Protein AF-A0A1R0XEU6-F1 (afdb_monomer)

Organism: NCBI:txid189426

Solvent-accessible surface area (backbone atoms only — not comparable to full-atom values): 3620 Å² total; per-residue (Å²): 130,71,71,57,38,81,41,68,46,69,69,59,49,51,52,41,43,76,75,70,50,63,75,76,46,73,45,71,27,90,91,45,73,94,39,60,28,40,29,27,68,56,43,72,70,52,53,50,55,52,51,54,57,52,55,71,52,70,81,108

Foldseek 3Di:
DDQKDKDQDPVLVVQCVVVVWDFPDKDADPVHRVTIITITGDDPVSVVSSVVVVVVVVVD

Mean predicted aligned error: 3.86 Å

Structure (mmCIF, N/CA/C/O backbone):
data_AF-A0A1R0XEU6-F1
#
_entry.id   AF-A0A1R0XEU6-F1
#
loop_
_atom_site.group_PDB
_atom_site.id
_atom_site.type_symbol
_atom_site.label_atom_id
_atom_site.label_alt_id
_atom_site.label_comp_id
_atom_site.label_asym_id
_atom_site.label_entity_id
_atom_site.label_seq_id
_atom_site.pdbx_PDB_ins_code
_atom_site.Cartn_x
_atom_site.Cartn_y
_atom_site.Cartn_z
_atom_site.occupancy
_atom_site.B_iso_or_equiv
_atom_site.auth_seq_id
_atom_site.auth_comp_id
_atom_site.auth_asym_id
_atom_site.auth_atom_id
_atom_site.pdbx_PDB_model_num
ATOM 1 N N . MET A 1 1 ? -11.918 15.199 -3.463 1.00 53.59 1 MET A N 1
ATOM 2 C CA . MET A 1 1 ? -11.028 14.335 -2.651 1.00 53.59 1 MET A CA 1
ATOM 3 C C . MET A 1 1 ? -10.548 13.180 -3.522 1.00 53.59 1 MET A C 1
ATOM 5 O O . MET A 1 1 ? -11.368 12.607 -4.229 1.00 53.59 1 MET A O 1
ATOM 9 N N . ASN A 1 2 ? -9.247 12.879 -3.548 1.00 75.19 2 ASN A N 1
ATOM 10 C CA . ASN A 1 2 ? -8.708 11.819 -4.409 1.00 75.19 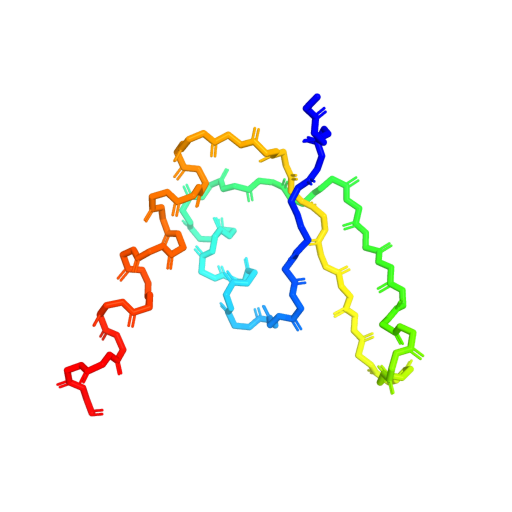2 ASN A CA 1
ATOM 11 C C . ASN A 1 2 ? -9.174 10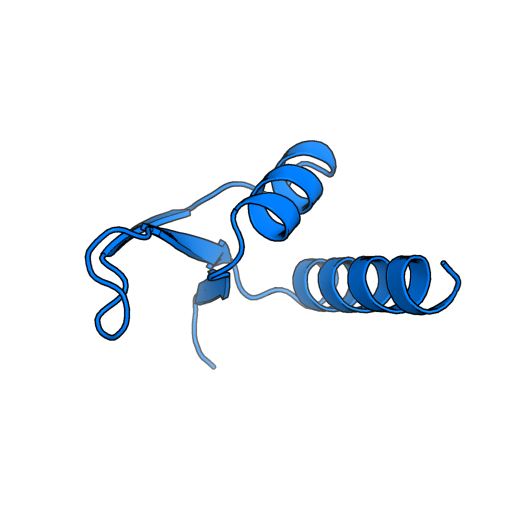.444 -3.892 1.00 75.19 2 ASN A C 1
ATOM 13 O O . ASN A 1 2 ? -8.933 10.131 -2.725 1.00 75.19 2 ASN A O 1
ATOM 17 N N . LYS A 1 3 ? -9.847 9.644 -4.736 1.00 90.75 3 LYS A N 1
ATOM 18 C CA . LYS A 1 3 ? -10.452 8.345 -4.357 1.00 90.75 3 LYS A CA 1
ATOM 19 C C . LYS A 1 3 ? -9.412 7.329 -3.874 1.00 90.75 3 LYS A C 1
ATOM 21 O O . LYS A 1 3 ? -9.705 6.489 -3.023 1.00 90.75 3 LYS A O 1
ATOM 26 N N . TYR A 1 4 ? -8.200 7.424 -4.417 1.00 95.31 4 TYR A N 1
ATOM 27 C CA . TYR A 1 4 ? -7.111 6.504 -4.135 1.00 95.31 4 TYR A CA 1
ATOM 28 C C . TYR A 1 4 ? -5.917 7.208 -3.504 1.00 95.31 4 TYR A C 1
ATOM 30 O O . TYR A 1 4 ? -5.591 8.343 -3.853 1.00 95.31 4 TYR A O 1
ATOM 38 N N . PHE A 1 5 ? -5.253 6.491 -2.605 1.00 96.06 5 PHE A N 1
ATOM 39 C CA . PHE A 1 5 ? -3.932 6.826 -2.103 1.00 96.06 5 PHE A CA 1
ATOM 40 C C . PHE A 1 5 ? -2.895 5.939 -2.792 1.00 96.06 5 PHE A C 1
ATOM 42 O O . PHE A 1 5 ? -3.109 4.733 -2.945 1.00 96.06 5 PHE A O 1
ATOM 49 N N . VAL A 1 6 ? -1.788 6.540 -3.228 1.00 96.31 6 VAL A N 1
ATOM 50 C CA . VAL A 1 6 ? -0.740 5.852 -3.990 1.00 96.31 6 VAL A CA 1
ATOM 51 C C . VAL A 1 6 ? 0.441 5.562 -3.078 1.00 96.31 6 VAL A C 1
ATOM 53 O O . VAL A 1 6 ? 1.094 6.477 -2.584 1.00 96.31 6 VAL A O 1
ATOM 56 N N . VAL A 1 7 ? 0.751 4.283 -2.902 1.00 95.94 7 VAL A N 1
ATOM 57 C CA . VAL A 1 7 ? 1.933 3.818 -2.176 1.00 95.94 7 VAL A CA 1
ATOM 58 C C . VAL A 1 7 ? 2.988 3.383 -3.189 1.00 95.94 7 VAL A C 1
ATOM 60 O O . VAL A 1 7 ? 2.723 2.555 -4.056 1.00 95.94 7 VAL A O 1
ATOM 63 N N . THR A 1 8 ? 4.197 3.933 -3.093 1.00 95.69 8 THR A N 1
ATOM 64 C CA . THR A 1 8 ? 5.326 3.604 -3.990 1.00 95.69 8 THR A CA 1
ATOM 65 C C . THR A 1 8 ? 6.319 2.619 -3.369 1.00 95.69 8 THR A C 1
ATOM 67 O O . THR A 1 8 ? 7.197 2.103 -4.057 1.00 95.69 8 THR A O 1
ATOM 70 N N . SER A 1 9 ? 6.194 2.354 -2.066 1.00 93.62 9 SER A N 1
ATOM 71 C CA . SER A 1 9 ? 7.041 1.423 -1.325 1.00 93.62 9 SER A CA 1
ATOM 72 C C . SER A 1 9 ? 6.351 0.071 -1.184 1.00 93.62 9 SER A C 1
ATOM 74 O O . SER A 1 9 ? 5.326 -0.041 -0.514 1.00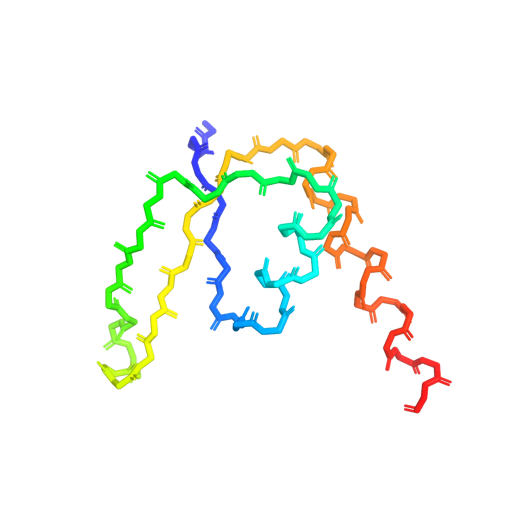 93.62 9 SER A O 1
ATOM 76 N N . GLN A 1 10 ? 6.947 -0.973 -1.762 1.00 93.94 10 GLN A N 1
ATOM 77 C CA . GLN A 1 10 ? 6.453 -2.347 -1.628 1.00 93.94 10 GLN A CA 1
ATOM 78 C C . GLN A 1 10 ? 6.398 -2.803 -0.163 1.00 93.94 10 GLN A C 1
ATOM 80 O O . GLN A 1 10 ? 5.481 -3.522 0.220 1.00 93.94 10 GLN A O 1
ATOM 85 N N . ARG A 1 11 ? 7.329 -2.337 0.682 1.00 94.38 11 ARG A N 1
ATOM 86 C CA . ARG A 1 11 ? 7.333 -2.654 2.118 1.00 94.38 11 ARG A CA 1
ATOM 87 C C . ARG A 1 11 ? 6.129 -2.044 2.838 1.00 94.38 11 ARG A C 1
ATOM 89 O O . ARG A 1 11 ? 5.481 -2.737 3.613 1.00 94.38 11 ARG A O 1
ATOM 96 N N . VAL A 1 12 ? 5.812 -0.778 2.551 1.00 95.94 12 VAL A N 1
ATOM 97 C CA . VAL A 1 12 ? 4.617 -0.113 3.106 1.00 95.94 12 VAL A CA 1
ATOM 98 C C . VAL A 1 12 ? 3.356 -0.814 2.605 1.00 95.94 12 VAL A C 1
ATOM 100 O O . VAL A 1 12 ? 2.471 -1.119 3.395 1.00 95.94 12 VAL A O 1
ATOM 103 N N . ALA A 1 13 ? 3.290 -1.142 1.312 1.00 96.88 13 ALA A N 1
ATOM 104 C CA . ALA A 1 13 ? 2.153 -1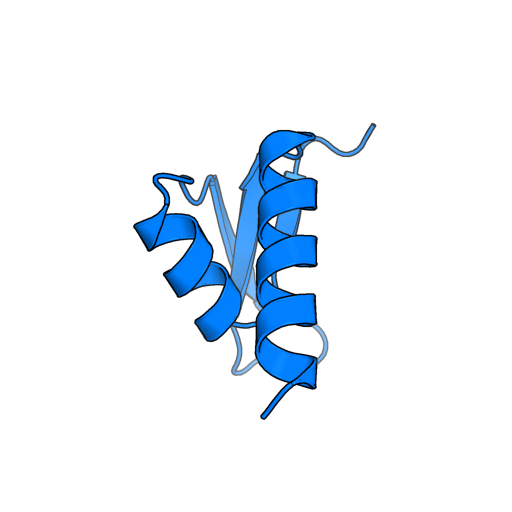.863 0.745 1.00 96.88 13 ALA A CA 1
ATOM 105 C C . ALA A 1 13 ? 1.943 -3.231 1.422 1.00 96.88 13 ALA A C 1
ATOM 107 O O . ALA A 1 13 ? 0.817 -3.558 1.784 1.00 96.88 13 ALA A O 1
ATOM 108 N N . GLY A 1 14 ? 3.020 -3.987 1.661 1.00 96.62 14 GLY A N 1
ATOM 109 C CA . GLY A 1 14 ? 2.965 -5.260 2.383 1.00 96.62 14 GLY A CA 1
ATOM 110 C C . GLY A 1 14 ? 2.490 -5.110 3.830 1.00 96.62 14 GLY A C 1
ATOM 111 O O . GLY A 1 14 ? 1.648 -5.885 4.276 1.00 96.62 14 GLY A O 1
ATOM 112 N N . HIS A 1 15 ? 2.958 -4.082 4.543 1.00 96.56 15 HIS A N 1
ATOM 113 C CA . HIS A 1 15 ? 2.484 -3.783 5.897 1.00 96.56 15 HIS A CA 1
ATOM 114 C C . HI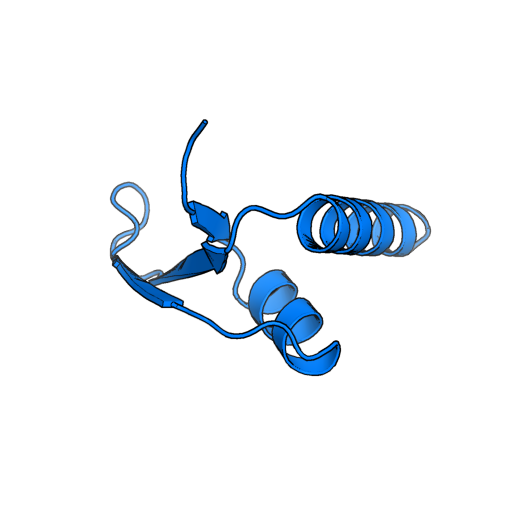S A 1 15 ? 0.978 -3.479 5.923 1.00 96.56 15 HIS A C 1
ATOM 116 O O . HIS A 1 15 ? 0.239 -4.064 6.712 1.00 96.56 15 HIS A O 1
ATOM 122 N N . LEU A 1 16 ? 0.508 -2.631 5.004 1.00 97.62 16 LEU A N 1
ATOM 123 C CA . LEU A 1 16 ? -0.911 -2.297 4.881 1.00 97.62 16 LEU A CA 1
ATOM 124 C C . LEU A 1 16 ? -1.754 -3.538 4.544 1.00 97.62 16 LEU A C 1
ATOM 126 O O . LEU A 1 16 ? -2.802 -3.764 5.147 1.00 97.62 16 LEU A O 1
ATOM 130 N N . MET A 1 17 ? -1.288 -4.388 3.630 1.00 97.75 17 MET A N 1
ATOM 131 C CA . MET A 1 17 ? -1.963 -5.657 3.345 1.00 97.75 17 MET A CA 1
ATOM 132 C C . MET A 1 17 ? -2.054 -6.551 4.588 1.00 97.75 17 MET A C 1
ATOM 134 O O . MET A 1 17 ? -3.116 -7.112 4.848 1.00 97.75 17 MET A O 1
ATOM 138 N N . GLY A 1 18 ? -0.989 -6.625 5.394 1.00 97.12 18 GLY A N 1
ATOM 139 C CA . GLY A 1 18 ? -0.978 -7.368 6.659 1.00 97.12 18 GLY A CA 1
ATOM 140 C C . GLY A 1 18 ? -1.984 -6.852 7.695 1.00 97.12 18 GLY A C 1
ATOM 141 O O . GLY A 1 18 ? -2.505 -7.632 8.483 1.00 97.12 18 GLY A O 1
ATOM 142 N N . GLN A 1 19 ? -2.323 -5.561 7.656 1.00 96.56 19 GLN A N 1
ATOM 143 C CA . GLN A 1 19 ? -3.361 -4.949 8.498 1.00 96.56 19 GLN A CA 1
ATOM 144 C C . GLN A 1 19 ? -4.784 -5.028 7.899 1.00 96.56 19 GLN A C 1
ATOM 146 O O . GLN A 1 19 ? -5.731 -4.446 8.441 1.00 96.56 19 GLN A O 1
ATOM 151 N N . GLY A 1 20 ? -4.952 -5.732 6.774 1.00 97.62 20 GLY A N 1
ATOM 152 C CA . GLY A 1 20 ? -6.241 -5.962 6.120 1.00 97.62 20 GLY A CA 1
ATOM 153 C C . GLY A 1 20 ? -6.644 -4.911 5.081 1.00 97.62 20 GLY A C 1
ATOM 154 O O . GLY A 1 20 ? -7.787 -4.922 4.616 1.00 97.62 20 GLY A O 1
ATOM 155 N N . PHE A 1 21 ? -5.751 -3.997 4.685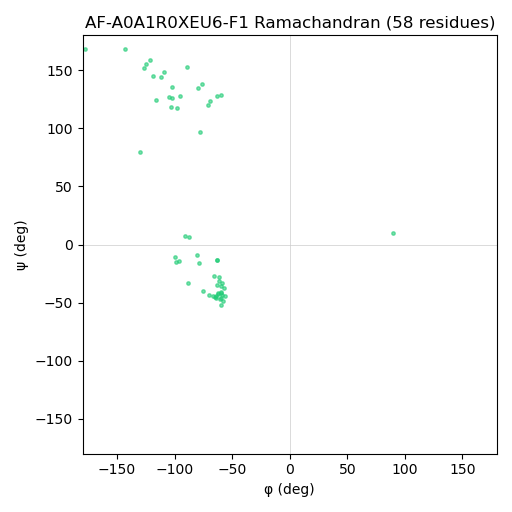 1.00 98.00 21 PHE A N 1
ATOM 156 C CA . PHE A 1 21 ? -6.032 -3.083 3.576 1.00 98.00 21 PHE A CA 1
ATOM 157 C C . PHE A 1 21 ? -5.911 -3.797 2.223 1.00 98.00 21 PHE A C 1
ATOM 159 O O . PHE A 1 21 ? -4.976 -4.551 1.970 1.00 98.00 21 PHE A O 1
ATOM 166 N N . VAL A 1 22 ? -6.843 -3.512 1.311 1.00 97.81 22 VAL A N 1
ATOM 167 C CA . VAL A 1 22 ? -6.916 -4.173 -0.002 1.00 97.81 22 VAL A CA 1
ATOM 168 C C . VAL A 1 22 ? -6.419 -3.243 -1.105 1.00 97.81 22 VAL A C 1
ATOM 170 O O . VAL A 1 22 ? -6.946 -2.137 -1.271 1.00 97.81 22 VAL A O 1
ATOM 173 N N . ILE A 1 23 ? -5.464 -3.726 -1.903 1.00 97.62 23 ILE A N 1
ATOM 174 C CA . ILE A 1 23 ? -5.009 -3.065 -3.130 1.00 97.62 23 ILE A CA 1
ATOM 175 C C . ILE A 1 23 ? -6.175 -2.992 -4.125 1.00 97.62 23 ILE A C 1
ATOM 177 O O . ILE A 1 23 ? -6.824 -3.988 -4.431 1.00 97.62 23 ILE A O 1
ATOM 181 N N . LYS A 1 24 ? -6.445 -1.795 -4.642 1.00 97.81 24 LYS A N 1
ATOM 182 C CA . LYS A 1 24 ? -7.482 -1.518 -5.649 1.00 97.81 24 LYS A CA 1
ATOM 183 C C . LYS A 1 24 ? -6.946 -1.492 -7.072 1.00 97.81 24 LYS A C 1
ATOM 185 O O . LYS A 1 24 ? -7.724 -1.551 -8.016 1.00 97.81 24 LYS A O 1
ATOM 190 N N . GLY A 1 25 ? -5.632 -1.418 -7.216 1.00 96.56 25 GLY A N 1
ATOM 191 C CA . GLY A 1 25 ? -4.948 -1.527 -8.489 1.00 96.56 25 GLY A CA 1
ATOM 192 C C . GLY A 1 25 ? -3.444 -1.442 -8.302 1.00 96.56 25 GLY A C 1
ATOM 193 O O . GLY A 1 25 ? -2.950 -1.040 -7.246 1.00 96.56 25 GLY A O 1
ATOM 194 N N . MET A 1 26 ? -2.723 -1.766 -9.364 1.00 96.00 26 MET A N 1
ATOM 195 C CA . MET A 1 26 ? -1.290 -1.528 -9.471 1.00 96.00 26 MET A CA 1
ATOM 196 C C . MET A 1 26 ? -1.008 -0.756 -10.751 1.00 96.00 26 MET A C 1
ATOM 198 O O . MET A 1 26 ? -1.759 -0.841 -11.721 1.00 96.00 26 MET A O 1
ATOM 202 N N . GLY A 1 27 ? 0.067 0.016 -10.745 1.00 94.44 27 GLY A N 1
ATOM 203 C CA . GLY A 1 27 ? 0.513 0.758 -11.914 1.00 94.44 27 GLY A CA 1
ATOM 204 C C . GLY A 1 27 ? 2.026 0.796 -11.990 1.00 94.44 27 GLY A C 1
ATOM 205 O O . GLY A 1 27 ? 2.724 0.476 -11.030 1.00 94.44 27 GLY A O 1
ATOM 206 N N . ARG A 1 28 ? 2.537 1.238 -13.135 1.00 94.56 28 ARG A N 1
ATOM 207 C CA . ARG A 1 28 ? 3.968 1.466 -13.321 1.00 94.56 28 ARG A CA 1
ATOM 208 C C . ARG A 1 28 ? 4.366 2.802 -12.699 1.00 94.56 28 ARG A C 1
ATOM 210 O O . ARG A 1 28 ? 3.693 3.815 -12.916 1.00 94.56 28 ARG A O 1
ATOM 217 N N . ASN A 1 29 ? 5.463 2.831 -11.951 1.00 92.75 29 ASN A N 1
ATOM 218 C CA . ASN A 1 29 ? 6.016 4.087 -11.466 1.00 92.75 29 ASN A CA 1
ATOM 219 C C . ASN A 1 29 ? 6.630 4.861 -12.646 1.00 92.75 29 ASN A C 1
ATOM 221 O O . ASN A 1 29 ? 7.541 4.384 -13.312 1.00 92.75 29 ASN A O 1
ATOM 225 N N . ARG A 1 30 ? 6.122 6.069 -12.914 1.00 90.06 30 ARG A N 1
ATOM 226 C CA . ARG A 1 30 ? 6.563 6.891 -14.056 1.00 90.06 30 ARG A CA 1
ATOM 227 C C . ARG A 1 30 ? 8.015 7.361 -13.941 1.00 90.06 30 ARG A C 1
ATOM 229 O O . ARG A 1 30 ? 8.643 7.606 -14.961 1.00 90.06 30 ARG A O 1
ATOM 236 N N . LYS A 1 31 ? 8.526 7.501 -12.715 1.00 90.50 31 LYS A N 1
ATOM 237 C CA . LYS A 1 31 ? 9.902 7.937 -12.440 1.00 90.50 31 LYS A CA 1
ATOM 238 C C . LYS A 1 31 ? 10.884 6.765 -12.404 1.00 90.50 31 LYS A C 1
ATOM 240 O O . LYS A 1 31 ? 12.031 6.929 -12.791 1.00 90.50 31 LYS A O 1
ATOM 245 N N . PHE A 1 32 ? 10.420 5.606 -11.943 1.00 91.06 32 PHE A N 1
ATOM 246 C CA . PHE A 1 32 ? 11.215 4.391 -11.755 1.00 91.06 32 PHE A CA 1
ATOM 247 C C . PHE A 1 32 ? 10.487 3.217 -12.416 1.00 91.06 32 PHE A C 1
ATOM 249 O O . PHE A 1 32 ? 9.760 2.493 -11.734 1.00 91.06 32 PHE A O 1
ATOM 256 N N . PRO A 1 33 ? 10.579 3.071 -13.749 1.00 90.31 33 PRO A N 1
ATOM 257 C CA . PRO A 1 33 ? 9.710 2.188 -14.524 1.00 90.31 33 PRO A CA 1
ATOM 258 C C . PRO A 1 33 ? 9.827 0.692 -14.195 1.00 90.31 33 PRO A C 1
ATOM 260 O O . PRO A 1 33 ? 8.976 -0.081 -14.633 1.00 90.31 33 PRO A O 1
ATOM 263 N N . GLU A 1 34 ? 10.861 0.292 -13.460 1.00 91.94 34 GLU A N 1
ATOM 264 C CA . GLU A 1 34 ? 11.091 -1.038 -12.893 1.00 91.94 34 GLU A CA 1
ATOM 265 C C . GLU A 1 34 ? 10.317 -1.298 -11.588 1.00 91.94 34 GLU A C 1
ATOM 267 O O . GLU A 1 34 ? 10.287 -2.422 -11.092 1.00 91.94 34 GLU A O 1
ATOM 272 N N . ARG A 1 35 ? 9.680 -0.265 -11.020 1.00 90.75 35 ARG A N 1
ATOM 273 C CA . ARG A 1 35 ? 8.920 -0.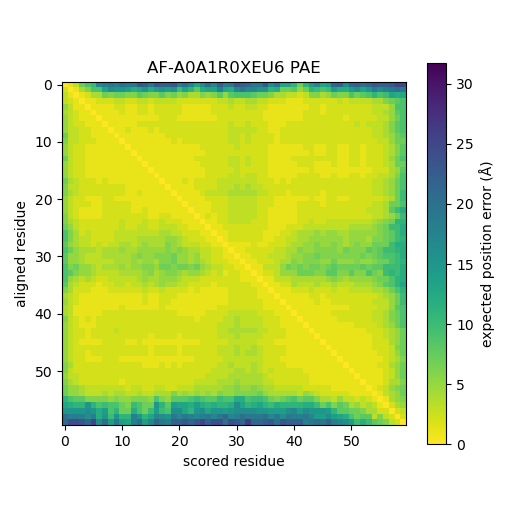340 -9.769 1.00 90.75 35 ARG A CA 1
ATOM 274 C C . ARG A 1 35 ? 7.423 -0.210 -10.008 1.00 90.75 35 ARG A C 1
ATOM 276 O O . ARG A 1 35 ? 6.958 0.547 -10.864 1.00 90.75 35 ARG A O 1
ATOM 283 N N . ASN A 1 36 ? 6.665 -0.883 -9.151 1.00 94.88 36 ASN A N 1
ATOM 284 C CA . ASN A 1 36 ? 5.215 -0.759 -9.097 1.00 94.88 36 ASN A CA 1
ATOM 285 C C . ASN A 1 36 ? 4.780 0.363 -8.144 1.00 94.88 36 ASN A C 1
ATOM 287 O O . ASN A 1 36 ? 5.465 0.688 -7.173 1.00 94.88 36 ASN A O 1
ATOM 291 N N . VAL A 1 37 ? 3.609 0.930 -8.418 1.00 96.88 37 VAL A N 1
ATOM 292 C CA . VAL A 1 37 ? 2.826 1.727 -7.470 1.00 96.88 37 VAL A CA 1
ATOM 293 C C . VAL A 1 37 ? 1.550 0.975 -7.119 1.00 96.88 37 VAL A C 1
ATOM 295 O O . VAL A 1 37 ? 0.965 0.303 -7.969 1.00 96.88 37 VAL A O 1
ATOM 298 N N . PHE A 1 38 ? 1.118 1.096 -5.870 1.00 97.62 38 PHE A N 1
ATOM 299 C CA . PHE A 1 38 ? -0.009 0.363 -5.306 1.00 97.62 38 PHE A CA 1
ATOM 300 C C . PHE A 1 38 ? -1.105 1.352 -4.921 1.00 97.62 38 PHE A C 1
ATOM 302 O O . PHE A 1 38 ? -0.864 2.294 -4.163 1.00 97.62 38 PHE A O 1
ATOM 309 N N . PHE A 1 39 ? -2.307 1.156 -5.453 1.00 97.81 39 PHE A N 1
ATOM 310 C CA . PHE A 1 39 ? -3.451 2.020 -5.182 1.00 97.81 39 PHE A CA 1
ATOM 311 C C . PHE A 1 39 ? -4.291 1.427 -4.053 1.00 97.81 39 PHE A C 1
ATOM 313 O O . PHE A 1 39 ? -4.714 0.276 -4.140 1.00 97.81 39 PHE A O 1
ATOM 320 N N . PHE A 1 40 ? -4.588 2.217 -3.027 1.00 98.00 40 PHE A N 1
ATOM 321 C CA . PHE A 1 40 ? -5.481 1.852 -1.922 1.00 98.00 40 PHE A CA 1
ATOM 322 C C . PHE A 1 40 ? -6.646 2.834 -1.837 1.00 98.00 40 PHE A C 1
ATOM 324 O O . PHE A 1 40 ? -6.539 3.961 -2.315 1.00 98.00 40 PHE A O 1
ATOM 331 N N . ASN A 1 41 ? -7.758 2.437 -1.212 1.00 97.56 41 ASN A N 1
ATOM 332 C CA . ASN A 1 41 ? -8.811 3.397 -0.867 1.00 97.56 41 ASN A CA 1
ATOM 333 C C . ASN A 1 41 ? -8.234 4.473 0.059 1.00 97.56 41 ASN A C 1
ATOM 335 O O . ASN A 1 41 ? -7.645 4.139 1.085 1.00 97.56 41 ASN A O 1
ATOM 339 N N . ASN A 1 42 ? -8.432 5.746 -0.280 1.00 96.62 42 ASN A N 1
ATOM 340 C CA . ASN A 1 42 ? -7.977 6.847 0.559 1.00 96.62 42 ASN A CA 1
ATOM 341 C C . ASN A 1 42 ? -8.931 7.035 1.749 1.00 96.62 42 ASN A C 1
ATOM 343 O O . ASN A 1 42 ? -9.987 7.649 1.610 1.00 96.62 42 ASN A O 1
ATOM 347 N N . THR A 1 43 ? -8.581 6.465 2.899 1.00 96.44 43 THR A N 1
ATOM 348 C CA . THR A 1 43 ? -9.356 6.567 4.142 1.00 96.44 43 THR A CA 1
ATOM 349 C C . THR A 1 43 ? -8.478 7.100 5.265 1.00 96.44 43 THR A C 1
ATOM 351 O O . THR A 1 43 ? -7.264 6.905 5.251 1.00 96.44 43 THR A O 1
ATOM 354 N N . GLU A 1 44 ? -9.079 7.716 6.282 1.00 96.06 44 GLU A N 1
ATOM 355 C CA . GLU A 1 44 ? -8.334 8.154 7.470 1.00 96.06 44 GLU A CA 1
ATOM 356 C C . GLU A 1 44 ? -7.596 7.000 8.151 1.00 96.06 44 GLU A C 1
ATOM 358 O O . GLU A 1 44 ? -6.465 7.159 8.595 1.00 96.06 44 GLU A O 1
ATOM 363 N N . ARG A 1 45 ? -8.216 5.813 8.185 1.00 96.69 45 ARG A N 1
ATOM 364 C CA . ARG A 1 45 ? -7.596 4.605 8.738 1.00 96.69 45 ARG A CA 1
ATOM 365 C C . ARG A 1 45 ? -6.309 4.246 7.988 1.00 96.69 45 ARG A C 1
ATOM 367 O O . ARG A 1 45 ? -5.336 3.874 8.630 1.00 96.69 45 ARG A O 1
ATOM 374 N N . LEU A 1 46 ? -6.296 4.372 6.657 1.00 96.94 46 LEU A N 1
ATOM 375 C CA . LEU A 1 46 ? -5.093 4.146 5.850 1.00 96.94 46 LEU A CA 1
ATOM 376 C C . LEU A 1 46 ? -4.008 5.180 6.174 1.00 96.94 46 LEU A C 1
ATOM 378 O O . LEU A 1 46 ? -2.854 4.807 6.351 1.00 96.94 46 LEU A O 1
ATOM 382 N N . GLN A 1 47 ? -4.377 6.463 6.262 1.00 95.75 47 GLN A N 1
ATOM 383 C CA . GLN A 1 47 ? -3.426 7.534 6.581 1.00 95.75 47 GLN A CA 1
ATOM 384 C C . GLN A 1 47 ? -2.776 7.305 7.948 1.00 95.75 47 GLN A C 1
ATOM 386 O O . GLN A 1 47 ? -1.554 7.354 8.048 1.00 95.75 47 GLN A O 1
ATOM 391 N N . ARG A 1 48 ? -3.577 6.967 8.970 1.00 96.25 48 ARG A N 1
ATOM 392 C CA . ARG A 1 48 ? -3.074 6.637 10.312 1.00 96.25 48 ARG A CA 1
ATOM 393 C C . ARG A 1 48 ? -2.093 5.466 10.287 1.00 96.25 48 ARG A C 1
ATOM 395 O O . ARG A 1 48 ? -0.984 5.616 10.778 1.00 96.25 48 ARG A O 1
ATOM 402 N N . ALA A 1 49 ? -2.439 4.369 9.613 1.00 96.62 49 ALA A N 1
ATOM 403 C CA . ALA A 1 49 ? -1.552 3.210 9.490 1.00 96.62 49 ALA A CA 1
ATOM 404 C C . ALA A 1 49 ? -0.207 3.540 8.810 1.00 96.62 49 ALA A C 1
ATOM 406 O O . ALA A 1 49 ? 0.830 2.988 9.169 1.00 96.62 49 ALA A O 1
ATOM 407 N N . ILE A 1 50 ? -0.202 4.445 7.824 1.00 95.75 50 ILE A N 1
ATOM 408 C CA . ILE A 1 50 ? 1.036 4.899 7.171 1.00 95.75 50 ILE A CA 1
ATOM 409 C C . ILE A 1 50 ? 1.873 5.757 8.122 1.00 95.75 50 ILE A C 1
ATOM 411 O O . ILE A 1 50 ? 3.092 5.586 8.165 1.00 95.75 50 ILE A O 1
ATOM 415 N N . THR A 1 51 ? 1.241 6.669 8.862 1.00 94.88 51 THR A N 1
ATOM 416 C CA . THR A 1 51 ? 1.918 7.494 9.871 1.00 94.88 51 THR A CA 1
ATOM 417 C C . THR A 1 51 ? 2.554 6.618 10.947 1.00 94.88 51 THR A C 1
ATOM 419 O O . THR A 1 51 ? 3.763 6.700 11.138 1.00 94.88 51 THR A O 1
ATOM 422 N N . GLU A 1 52 ? 1.784 5.701 11.538 1.00 95.00 52 GLU A N 1
ATOM 423 C CA . GLU A 1 52 ? 2.254 4.751 12.558 1.00 95.00 52 GLU A CA 1
ATOM 424 C C . GLU A 1 52 ? 3.439 3.912 12.051 1.00 95.00 52 GLU A C 1
ATOM 426 O O . GLU A 1 52 ? 4.449 3.770 12.739 1.00 95.00 52 GLU A O 1
ATOM 431 N N . PHE A 1 53 ? 3.367 3.405 10.813 1.00 93.94 53 PHE A N 1
ATOM 432 C CA . PHE A 1 53 ? 4.467 2.653 10.202 1.00 93.94 53 PHE A CA 1
ATOM 433 C C . PHE A 1 53 ? 5.743 3.489 10.016 1.00 93.94 53 PHE A C 1
ATOM 435 O O . PHE A 1 53 ? 6.853 2.956 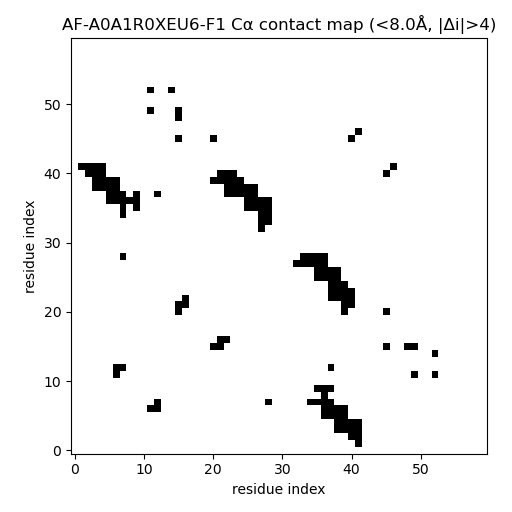10.077 1.00 93.94 53 PHE A O 1
ATOM 442 N N . ASN A 1 54 ? 5.612 4.782 9.715 1.00 90.44 54 ASN A N 1
ATOM 443 C CA . ASN A 1 54 ? 6.766 5.660 9.534 1.00 90.44 54 ASN A CA 1
ATOM 444 C C . ASN A 1 54 ? 7.399 6.035 10.879 1.00 90.44 54 ASN A C 1
ATOM 446 O O . ASN A 1 54 ? 8.625 6.040 10.977 1.00 90.44 54 ASN A O 1
ATOM 450 N N . GLU A 1 55 ? 6.584 6.294 11.903 1.00 91.31 55 GLU A N 1
ATOM 451 C CA . GLU A 1 55 ? 7.042 6.589 13.266 1.00 91.31 55 GLU A CA 1
ATOM 452 C C . GLU A 1 55 ? 7.770 5.386 13.874 1.00 91.31 55 GLU A C 1
ATOM 454 O O . GLU A 1 55 ? 8.908 5.525 14.318 1.00 91.31 55 GLU A O 1
ATOM 459 N N . SER A 1 56 ? 7.216 4.173 13.746 1.00 85.81 56 SER A N 1
ATOM 460 C CA . SER A 1 56 ? 7.853 2.947 14.255 1.00 85.81 56 SER A CA 1
ATOM 461 C C . SER A 1 56 ? 9.194 2.614 13.584 1.00 85.81 56 SER A C 1
ATOM 463 O O . SER A 1 56 ? 9.900 1.702 14.010 1.00 85.81 56 SER A O 1
ATOM 465 N N . ARG A 1 57 ? 9.518 3.267 12.463 1.00 77.25 57 ARG A N 1
ATOM 466 C CA . ARG A 1 57 ? 10.787 3.107 11.742 1.00 77.25 57 ARG A CA 1
ATOM 467 C C . ARG A 1 57 ? 11.803 4.199 12.048 1.00 77.25 57 ARG A C 1
ATOM 469 O O . ARG A 1 57 ? 12.955 4.016 11.671 1.00 77.25 57 ARG A O 1
ATOM 476 N N . ALA A 1 58 ? 11.389 5.311 12.649 1.00 67.50 58 ALA A N 1
ATOM 477 C CA . ALA A 1 58 ? 12.288 6.394 13.037 1.00 67.50 58 ALA A CA 1
ATOM 478 C C . ALA A 1 58 ? 13.045 6.084 14.342 1.00 67.50 58 ALA A C 1
ATOM 480 O O . ALA A 1 58 ? 14.048 6.727 14.628 1.00 67.50 58 ALA A O 1
ATOM 481 N N . GLU A 1 59 ? 12.582 5.091 15.103 1.00 54.22 59 GLU A N 1
ATOM 482 C CA . GLU A 1 59 ? 13.171 4.656 16.376 1.00 54.22 59 GLU A CA 1
ATOM 483 C C . GLU A 1 59 ? 14.225 3.536 16.231 1.00 54.22 59 GLU A C 1
ATOM 485 O O . GLU A 1 59 ? 14.679 2.994 17.238 1.00 54.22 59 GLU A O 1
ATOM 490 N N . ILE A 1 60 ? 14.615 3.176 14.997 1.00 47.88 60 ILE A N 1
ATOM 491 C CA . ILE A 1 60 ? 15.610 2.125 14.692 1.00 47.88 60 ILE A CA 1
ATOM 492 C C . ILE A 1 60 ? 16.818 2.720 13.973 1.00 47.88 60 ILE A C 1
ATOM 494 O O . ILE A 1 60 ? 16.603 3.417 12.955 1.00 47.88 60 ILE A O 1
#

Sequence (60 aa):
MNKYFVVTSQRVAGHLMGQGFVIKGMGRNRKFPERNVFFFNNTERLQRAITEFNESRAEI

Secondary structure (DSSP, 8-state):
--SEEEE--HHHHHHHHHTT--EEEEEE-SSSTTSEEEEEE--HHHHHHHHHHHH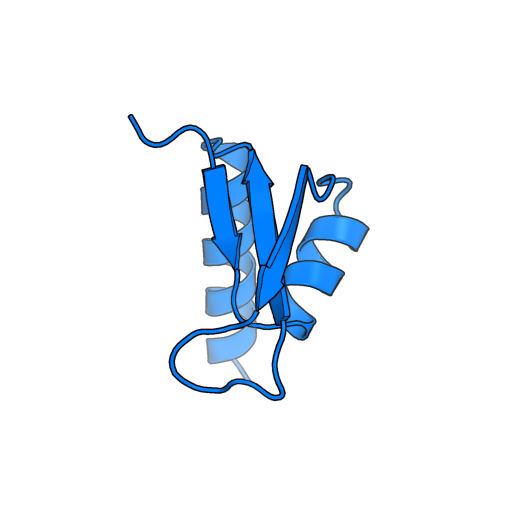HHHT-

Radius of gyration: 11.75 Å; Cα contacts (8 Å, |Δi|>4): 76; chains: 1; bounding box: 27×22×31 Å

pLDDT: mean 91.86, std 10.69, range [47.88, 98.0]

InterPro domains:
  IPR043718 Domain of unknown function DUF5659 [PF18903] (2-56)

Nearest PDB structures (foldseek):
  5fii-assembly1_C  TM=4.289E-01  e=5.918E-01  Homo sapiens
  3ab4-assembly1_A  TM=5.324E-01  e=1.238E+00  Corynebacterium glutamicum
  2qmw-assembly1_B-2  TM=5.868E-01  e=3.390E+00  Staphylococcus aureus subsp. aureus Mu50
  6mte-assembly1_v  TM=5.499E-01  e=3.170E+00  Oryctolagus cuniculus
  7oyd-assembly1_v  TM=5.686E-01  e=5.800E+00  Oryctolagus cuniculus